Protein AF-A0A073CWS3-F1 (afdb_monomer_lite)

Secondary structure (DSSP, 8-state):
----STTSSSSSSTTSS-TT--SS-----------PPP-HHHHHHHHHTT-HHHHHHHHHHHHHHHTT--TTSSS-----HHHHTTS-HHHHHHHHHHHHHHHTT------GGGT-SSS---HHHHHHHHHHHHHHHHHHHHHHHT-

Organism: Planktothrix agardhii (strain N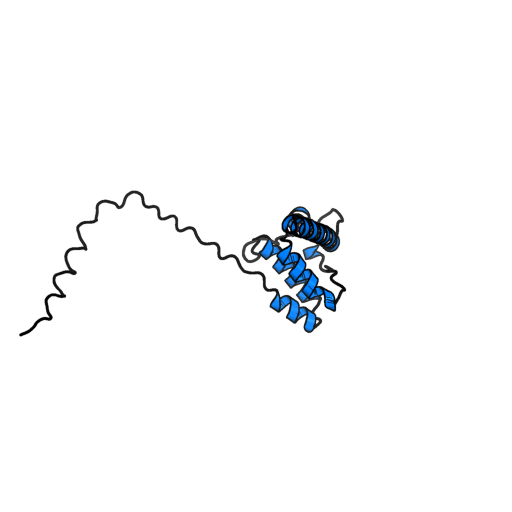IVA-CYA 126/8) (NCBI:txid388467)

Foldseek 3Di:
DDDPPPPPVVPPPVPPPPPPPPPDDPVPPPVPPPQDAQDLVVLLVCVVVVVLLVNLVSLLCNLCSQLSNHPPDDDLDAQDLVSLLVRDLVSLVSQQVSCCVPPVSQRDDPDCSRADDDDDDGPRNSSVVSNVVSVVVVVVVVVVVVD

InterPro domains:
  IPR008629 GUN4-like [PF05419] (36-123)
  IPR037215 GUN4-like superfamily [SSF140869] (34-118)

Structure (mmCIF, N/CA/C/O backbone):
data_AF-A0A073CWS3-F1
#
_entry.id   AF-A0A073CWS3-F1
#
loop_
_atom_site.group_PDB
_atom_site.id
_atom_site.type_symbol
_atom_site.label_atom_id
_atom_site.label_alt_id
_atom_site.label_comp_id
_atom_site.label_asym_id
_atom_site.label_entity_id
_atom_site.label_seq_id
_atom_site.pdbx_PDB_ins_code
_atom_site.Cartn_x
_atom_site.Cartn_y
_atom_site.Cartn_z
_atom_site.occupancy
_atom_site.B_iso_or_equiv
_atom_site.auth_seq_id
_atom_site.auth_comp_id
_atom_site.auth_asym_id
_atom_site.auth_atom_id
_atom_site.pdbx_PDB_model_num
ATOM 1 N N . MET A 1 1 ? -46.830 -55.470 -21.813 1.00 38.81 1 MET A N 1
ATOM 2 C CA . MET A 1 1 ? -45.741 -54.760 -22.531 1.00 38.81 1 MET A CA 1
ATOM 3 C C . MET A 1 1 ? -46.367 -53.525 -23.173 1.00 38.81 1 MET A C 1
ATOM 5 O O . MET A 1 1 ? -47.423 -53.685 -23.747 1.00 38.81 1 MET A O 1
ATOM 9 N N . GLY A 1 2 ? -45.887 -52.288 -23.068 1.00 41.09 2 GLY A N 1
ATOM 10 C CA . GLY A 1 2 ? -44.642 -51.775 -22.519 1.00 41.09 2 GLY A CA 1
ATOM 11 C C . GLY A 1 2 ? -44.857 -50.422 -21.829 1.00 41.09 2 GLY A C 1
ATOM 12 O O . GLY A 1 2 ? -45.699 -49.610 -22.190 1.00 41.09 2 GLY A O 1
ATOM 13 N N . ASN A 1 3 ? -44.087 -50.240 -20.767 1.00 48.97 3 ASN A N 1
ATOM 14 C CA . ASN A 1 3 ? -44.232 -49.260 -19.704 1.00 48.97 3 ASN A CA 1
ATOM 15 C C . ASN A 1 3 ? -43.486 -47.939 -19.996 1.00 48.97 3 ASN A C 1
ATOM 17 O O . ASN A 1 3 ? -42.723 -47.491 -19.146 1.00 48.97 3 ASN A O 1
ATOM 21 N N . ARG A 1 4 ? -43.570 -47.363 -21.209 1.00 50.09 4 ARG A N 1
ATOM 22 C CA . ARG A 1 4 ? -42.633 -46.279 -21.605 1.00 50.09 4 ARG A CA 1
ATOM 23 C C . ARG A 1 4 ? -43.187 -45.095 -22.399 1.00 50.09 4 ARG A C 1
ATOM 25 O O . ARG A 1 4 ? -42.425 -44.184 -22.684 1.00 50.09 4 ARG A O 1
ATOM 32 N N . GLU A 1 5 ? -44.491 -45.019 -22.644 1.00 42.44 5 GLU A N 1
ATOM 33 C CA . GLU A 1 5 ? -45.078 -43.866 -23.361 1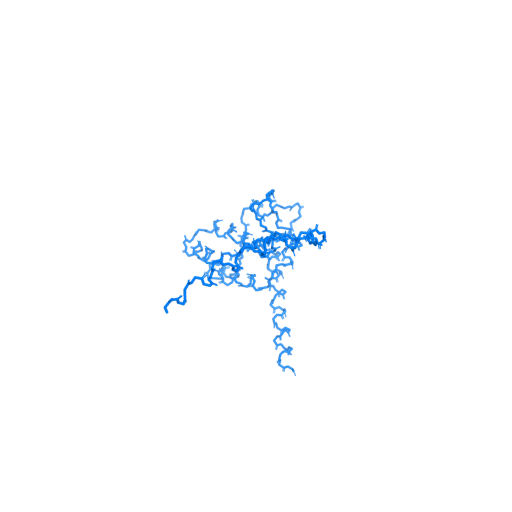.00 42.44 5 GLU A CA 1
ATOM 34 C C . GLU A 1 5 ? -45.995 -42.998 -22.487 1.00 42.44 5 GLU A C 1
ATOM 36 O O . GLU A 1 5 ? -46.639 -42.068 -22.959 1.00 42.44 5 GLU A O 1
ATOM 41 N N . LYS A 1 6 ? -45.981 -43.216 -21.165 1.00 44.53 6 LYS A N 1
ATOM 42 C CA . LYS A 1 6 ? -46.602 -42.315 -20.176 1.00 44.53 6 LYS A CA 1
ATOM 43 C C . LYS A 1 6 ? -45.798 -41.027 -19.918 1.00 44.53 6 LYS A C 1
ATOM 45 O O . LYS A 1 6 ? -46.124 -40.289 -18.997 1.00 44.53 6 LYS A O 1
ATOM 50 N N . VAL A 1 7 ? -44.755 -40.750 -20.705 1.00 44.84 7 VAL A N 1
ATOM 51 C CA . VAL A 1 7 ? -43.851 -39.602 -20.493 1.00 44.84 7 VAL A CA 1
ATOM 52 C C . VAL A 1 7 ? -44.122 -38.437 -21.459 1.00 44.84 7 VAL A C 1
ATOM 54 O O . VAL A 1 7 ? -43.618 -37.343 -21.246 1.00 44.84 7 VAL A O 1
ATOM 57 N N . ILE A 1 8 ? -44.966 -38.608 -22.483 1.00 46.81 8 ILE A N 1
ATOM 58 C CA . ILE A 1 8 ? -45.144 -37.573 -23.523 1.00 46.81 8 ILE A CA 1
ATOM 59 C C . ILE A 1 8 ? -46.452 -36.772 -23.362 1.00 46.81 8 ILE A C 1
ATOM 61 O O . ILE A 1 8 ? -46.570 -35.670 -23.888 1.00 46.81 8 ILE A O 1
ATOM 65 N N . VAL A 1 9 ? -47.406 -37.232 -22.545 1.00 44.84 9 VAL A N 1
ATOM 66 C CA . VAL A 1 9 ? -48.725 -36.569 -22.401 1.00 44.84 9 VAL A CA 1
ATOM 67 C C . VAL A 1 9 ? -48.839 -35.696 -21.134 1.00 44.84 9 VAL A C 1
ATOM 69 O O . VAL A 1 9 ? -49.862 -35.063 -20.900 1.00 44.84 9 VAL A O 1
ATOM 72 N N . SER A 1 10 ? -47.774 -35.567 -20.336 1.00 45.31 10 SER A N 1
ATOM 73 C CA . SER A 1 10 ? -47.723 -34.663 -19.168 1.00 45.31 10 SER A CA 1
ATOM 74 C C . SER A 1 10 ? -46.923 -33.369 -19.394 1.00 45.31 10 SER A C 1
ATOM 76 O O . SER A 1 10 ? -46.887 -32.520 -18.508 1.00 45.31 10 SER A O 1
ATOM 78 N N . LEU A 1 11 ? -46.337 -33.167 -20.580 1.00 46.03 11 LEU A N 1
ATOM 79 C CA . LEU A 1 11 ? -45.557 -31.963 -20.922 1.00 46.03 11 LEU A CA 1
ATOM 80 C C . LEU A 1 11 ? -46.309 -30.945 -21.804 1.00 46.03 11 LEU A C 1
ATOM 82 O O . LEU A 1 11 ? -45.759 -29.897 -22.124 1.00 46.03 11 LEU A O 1
ATOM 86 N N . GLY A 1 12 ? -47.568 -31.211 -22.169 1.00 43.25 12 GLY A N 1
ATOM 87 C CA . GLY A 1 12 ? -48.326 -30.377 -23.116 1.00 43.25 12 GLY A CA 1
ATOM 88 C C . GLY A 1 12 ? -49.323 -29.373 -22.522 1.00 43.25 12 GLY A C 1
ATOM 89 O O . GLY A 1 12 ? -49.826 -28.540 -23.265 1.00 43.25 12 GLY A O 1
ATOM 90 N N . VAL A 1 13 ? -49.640 -29.427 -21.219 1.00 45.84 13 VAL A N 1
ATOM 91 C CA . VAL A 1 13 ? -50.757 -28.636 -20.635 1.00 45.84 13 VAL A CA 1
ATOM 92 C C . VAL A 1 13 ? -50.312 -27.627 -19.559 1.00 45.84 13 VAL A C 1
ATOM 94 O O . VAL A 1 13 ? -51.075 -26.740 -19.190 1.00 45.84 13 VAL A O 1
ATOM 97 N N . ILE A 1 14 ? -49.044 -27.637 -19.129 1.00 48.69 14 ILE A N 1
ATOM 98 C CA . ILE A 1 14 ? -48.498 -26.613 -18.203 1.00 48.69 14 ILE A CA 1
ATOM 99 C C . ILE A 1 14 ? -47.968 -25.378 -18.970 1.00 48.69 14 ILE A C 1
ATOM 101 O O . ILE A 1 14 ? -47.224 -24.565 -18.437 1.00 48.69 14 ILE A O 1
ATOM 105 N N . ALA A 1 15 ? -48.358 -25.197 -20.235 1.00 48.88 15 ALA A N 1
ATOM 106 C CA . ALA A 1 15 ? -47.986 -24.021 -21.026 1.00 48.88 15 ALA A CA 1
ATOM 107 C C . ALA A 1 15 ? -49.115 -22.980 -21.167 1.00 48.88 15 ALA A C 1
ATOM 109 O O . ALA A 1 15 ? -48.923 -21.982 -21.857 1.00 48.88 15 ALA A O 1
ATOM 110 N N . SER A 1 16 ? -50.287 -23.171 -20.541 1.00 49.47 16 SER A N 1
ATOM 111 C CA . SER A 1 16 ? -51.451 -22.306 -20.830 1.00 49.47 16 SER A CA 1
ATOM 112 C C . SER A 1 16 ? -52.251 -21.794 -19.624 1.00 49.47 16 SER A C 1
ATOM 114 O O . SER A 1 16 ? -53.141 -20.976 -19.825 1.00 49.47 16 SER A O 1
ATOM 116 N N . ILE A 1 17 ? -51.948 -22.192 -18.377 1.00 52.84 17 ILE A N 1
ATOM 117 C CA . ILE A 1 17 ? -52.690 -21.721 -17.179 1.00 52.84 17 ILE A CA 1
ATOM 118 C C . ILE A 1 17 ? -51.765 -21.091 -16.121 1.00 52.84 17 ILE A C 1
ATOM 120 O O . ILE A 1 17 ? -51.893 -21.330 -14.928 1.00 52.84 17 ILE A O 1
ATOM 124 N N . THR A 1 18 ? -50.844 -20.220 -16.532 1.00 49.00 18 THR A N 1
ATOM 125 C CA . THR A 1 18 ? -50.298 -19.182 -15.624 1.00 49.00 18 THR A CA 1
ATOM 126 C C . THR A 1 18 ? -50.181 -17.808 -16.288 1.00 49.00 18 THR A C 1
ATOM 128 O O . THR A 1 18 ? -49.467 -16.930 -15.809 1.00 49.00 18 THR A O 1
ATOM 131 N N . SER A 1 19 ? -50.947 -17.554 -17.352 1.00 55.84 19 SER A N 1
ATOM 132 C CA . SER A 1 19 ? -51.026 -16.250 -18.027 1.00 55.84 19 SER A CA 1
ATOM 133 C C . SER A 1 19 ? -51.762 -15.156 -17.227 1.00 55.84 19 SER A C 1
ATOM 135 O O . SER A 1 19 ? -52.312 -14.242 -17.830 1.00 55.84 19 SER A O 1
ATOM 137 N N . LEU A 1 20 ? -51.786 -15.193 -15.887 1.00 53.75 20 LEU A N 1
ATOM 138 C CA . LEU A 1 20 ? -52.487 -14.168 -15.097 1.00 53.75 20 LEU A CA 1
ATOM 139 C C . LEU A 1 20 ? -51.868 -13.828 -13.726 1.00 53.75 20 LEU A C 1
ATOM 141 O O . LEU A 1 20 ? -52.589 -13.472 -12.803 1.00 53.75 20 LEU A O 1
ATOM 145 N N . VAL A 1 21 ? -50.537 -13.868 -13.597 1.00 52.19 21 VAL A N 1
ATOM 146 C CA . VAL A 1 21 ? -49.798 -13.059 -12.595 1.00 52.19 21 VAL A CA 1
ATOM 147 C C . VAL A 1 21 ? -48.514 -12.510 -13.231 1.00 52.19 21 VAL A C 1
ATOM 149 O O . VAL A 1 21 ? -47.408 -12.699 -12.737 1.00 52.19 21 VAL A O 1
ATOM 152 N N . ILE A 1 22 ? -48.634 -11.833 -14.374 1.00 55.81 22 ILE A N 1
ATOM 153 C CA . ILE A 1 22 ? -47.522 -11.061 -14.960 1.00 55.81 22 ILE A CA 1
ATOM 154 C C . ILE A 1 22 ? -47.801 -9.579 -14.701 1.00 55.81 22 ILE A C 1
ATOM 156 O O . ILE A 1 22 ? -47.955 -8.753 -15.591 1.00 55.81 22 ILE A O 1
ATOM 160 N N . GLY A 1 23 ? -47.946 -9.263 -13.421 1.00 50.25 23 GLY A N 1
ATOM 161 C CA . GLY A 1 23 ? -48.109 -7.921 -12.897 1.00 50.25 23 GLY A CA 1
ATOM 162 C C . GLY A 1 23 ? -47.460 -7.905 -11.524 1.00 50.25 23 GLY A C 1
ATOM 163 O O . GLY A 1 23 ? -47.983 -8.506 -10.599 1.00 50.25 23 GLY A O 1
ATOM 164 N N . MET A 1 24 ? -46.316 -7.227 -11.414 1.00 54.44 24 MET A N 1
ATOM 165 C CA . MET A 1 24 ? -45.517 -7.040 -10.189 1.00 54.44 24 MET A CA 1
ATOM 166 C C . MET A 1 24 ? -44.550 -8.159 -9.776 1.00 54.44 24 MET A C 1
ATOM 168 O O . MET A 1 24 ? -44.416 -8.485 -8.604 1.00 54.44 24 MET A O 1
ATOM 172 N N . ALA A 1 25 ? -43.713 -8.609 -10.704 1.00 47.47 25 ALA A N 1
ATOM 173 C CA . ALA A 1 25 ? -42.331 -8.898 -10.336 1.00 47.47 25 ALA A CA 1
ATOM 174 C C . ALA A 1 25 ? -41.426 -8.148 -11.308 1.00 47.47 25 ALA A C 1
ATOM 176 O O . ALA A 1 25 ? -40.929 -8.699 -12.285 1.00 47.47 25 ALA A O 1
ATOM 177 N N . ARG A 1 26 ? -41.203 -6.851 -11.044 1.00 52.81 26 ARG A N 1
ATOM 178 C CA . ARG A 1 26 ? -39.936 -6.248 -11.463 1.00 52.81 26 ARG A CA 1
ATOM 179 C C . ARG A 1 26 ? -38.881 -7.011 -10.673 1.00 52.81 26 ARG A C 1
ATOM 181 O O . ARG A 1 26 ? -38.583 -6.640 -9.543 1.00 52.81 26 ARG A O 1
ATOM 188 N N . THR A 1 27 ? -38.376 -8.117 -11.215 1.00 45.59 27 THR A N 1
ATOM 189 C CA . THR A 1 27 ? -37.119 -8.677 -10.741 1.00 45.59 27 THR A CA 1
ATOM 190 C C . THR A 1 27 ? -36.111 -7.574 -10.989 1.00 45.59 27 THR A C 1
ATOM 192 O O . THR A 1 27 ? -35.688 -7.352 -12.123 1.00 45.59 27 THR A O 1
ATOM 195 N N . ALA A 1 28 ? -35.817 -6.793 -9.949 1.00 52.41 28 ALA A N 1
ATOM 196 C CA . ALA A 1 28 ? -34.663 -5.930 -9.952 1.00 52.41 28 ALA A CA 1
ATOM 197 C C . ALA A 1 28 ? -33.488 -6.881 -10.156 1.00 52.41 28 ALA A C 1
ATOM 199 O O . ALA A 1 28 ? -33.058 -7.557 -9.224 1.00 52.41 28 ALA A O 1
ATOM 200 N N . THR A 1 29 ? -33.022 -7.006 -11.397 1.00 47.72 29 THR A N 1
ATOM 201 C CA . THR A 1 29 ? -31.704 -7.547 -11.670 1.00 47.72 29 THR A CA 1
ATOM 202 C C . THR A 1 29 ? -30.767 -6.554 -11.008 1.00 47.72 29 THR A C 1
ATOM 204 O O . THR A 1 29 ? -30.412 -5.532 -11.600 1.00 47.72 29 THR A O 1
ATOM 207 N N . VAL A 1 30 ? -30.470 -6.776 -9.726 1.00 56.34 30 VAL A N 1
ATOM 208 C CA . VAL A 1 30 ? -29.378 -6.096 -9.048 1.00 56.34 30 VAL A CA 1
ATOM 209 C C . VAL A 1 30 ? -28.180 -6.447 -9.905 1.00 56.34 30 VAL A C 1
ATOM 211 O O . VAL A 1 30 ? -27.726 -7.586 -9.913 1.00 56.34 30 VAL A O 1
ATOM 214 N N . SER A 1 31 ? -27.759 -5.493 -10.733 1.00 54.19 31 SER A N 1
ATOM 215 C CA . SER A 1 31 ? -26.531 -5.596 -11.496 1.00 54.19 31 SER A CA 1
ATOM 216 C C . SER A 1 31 ? -25.434 -5.744 -10.457 1.00 54.19 31 SER A C 1
ATOM 218 O O . SER A 1 31 ? -24.999 -4.752 -9.869 1.00 54.19 31 SER A O 1
ATOM 220 N N . GLU A 1 32 ? -25.049 -6.984 -10.168 1.00 56.19 32 GLU A N 1
ATOM 221 C CA . GLU A 1 32 ? -24.037 -7.288 -9.178 1.00 56.19 32 GLU A CA 1
ATOM 222 C C . GLU A 1 32 ? -22.726 -6.709 -9.693 1.00 56.19 32 GLU A C 1
ATOM 224 O O . GLU A 1 32 ? -22.060 -7.251 -10.574 1.00 56.19 32 GLU A O 1
ATOM 229 N N . LYS A 1 33 ? -22.398 -5.510 -9.202 1.00 58.94 33 LYS A N 1
ATOM 230 C CA . LYS A 1 33 ? -21.151 -4.832 -9.521 1.00 58.94 33 LYS A CA 1
ATOM 231 C C . LYS A 1 33 ? -20.036 -5.728 -9.008 1.00 58.94 33 LYS A C 1
ATOM 233 O O . LYS A 1 33 ? -19.711 -5.694 -7.823 1.00 58.94 33 LYS A O 1
ATOM 238 N N . THR A 1 34 ? -19.441 -6.517 -9.899 1.00 63.78 34 THR A N 1
ATOM 239 C CA . THR A 1 34 ? -18.330 -7.405 -9.563 1.00 63.78 34 THR A CA 1
ATOM 240 C C . THR A 1 34 ? -17.207 -6.568 -8.958 1.00 63.78 34 THR A C 1
ATOM 242 O O . THR A 1 34 ? -16.554 -5.778 -9.655 1.00 63.78 34 THR A O 1
ATOM 245 N N . ARG A 1 35 ? -17.000 -6.690 -7.643 1.00 70.44 35 ARG A N 1
ATOM 246 C CA . ARG A 1 35 ? -15.914 -5.999 -6.950 1.00 70.44 35 ARG A CA 1
ATOM 247 C C . ARG A 1 35 ? -14.605 -6.650 -7.384 1.00 70.44 35 ARG A C 1
ATOM 249 O O . ARG A 1 35 ? -14.326 -7.796 -7.042 1.00 70.44 35 ARG A O 1
ATOM 256 N N . VAL A 1 36 ? -13.801 -5.914 -8.146 1.00 82.31 36 VAL A N 1
ATOM 257 C CA . VAL A 1 36 ? -12.455 -6.356 -8.524 1.00 82.31 36 VAL A CA 1
ATOM 258 C C . VAL A 1 36 ? -11.616 -6.455 -7.249 1.00 82.31 36 VAL A C 1
ATOM 260 O O . VAL A 1 36 ? -11.477 -5.469 -6.525 1.00 82.31 36 VAL A O 1
ATOM 263 N N . LYS A 1 37 ? -11.089 -7.649 -6.957 1.00 87.00 37 LYS A N 1
ATOM 264 C CA . LYS A 1 37 ? -10.258 -7.886 -5.769 1.00 87.00 37 LYS A CA 1
ATOM 265 C C . LYS A 1 37 ? -8.878 -7.229 -5.936 1.00 87.00 37 LYS A C 1
ATOM 267 O O . LYS A 1 37 ? -8.343 -7.251 -7.048 1.00 87.00 37 LYS A O 1
ATOM 272 N N . PRO A 1 38 ? -8.291 -6.656 -4.870 1.00 92.25 38 PRO A N 1
ATOM 273 C CA . PRO A 1 38 ? -6.921 -6.164 -4.927 1.00 92.25 38 PRO A CA 1
ATOM 274 C C . PRO A 1 38 ? -5.914 -7.313 -5.098 1.00 92.25 38 PRO A C 1
ATOM 276 O O . PRO A 1 38 ? -6.058 -8.373 -4.491 1.00 92.25 38 PRO A O 1
ATOM 279 N N . ASP A 1 39 ? -4.892 -7.086 -5.922 1.00 94.94 39 ASP A N 1
ATOM 280 C CA . ASP A 1 39 ? -3.888 -8.085 -6.307 1.00 94.94 39 ASP A CA 1
ATOM 281 C C . ASP A 1 39 ? -2.547 -7.795 -5.611 1.00 94.94 39 ASP A C 1
ATOM 283 O O . ASP A 1 39 ? -1.709 -7.028 -6.098 1.00 94.94 39 ASP A O 1
ATOM 287 N N . TYR A 1 40 ? -2.387 -8.379 -4.423 1.00 97.06 40 TYR A N 1
ATOM 288 C CA . TYR A 1 40 ? -1.198 -8.236 -3.575 1.00 97.06 40 TYR A CA 1
ATOM 289 C C . TYR A 1 40 ? -0.008 -9.059 -4.073 1.00 97.06 40 TYR A C 1
ATOM 291 O O . TYR A 1 40 ? 1.139 -8.672 -3.856 1.00 97.06 40 TYR A O 1
ATOM 299 N N . GLU A 1 41 ? -0.265 -10.175 -4.752 1.00 97.88 41 GLU A N 1
ATOM 300 C CA . GLU A 1 41 ? 0.779 -11.049 -5.284 1.00 97.88 41 GLU A CA 1
ATOM 301 C C . GLU A 1 41 ? 1.569 -10.333 -6.377 1.00 97.88 41 GLU A C 1
ATOM 303 O O . GLU A 1 41 ? 2.801 -10.299 -6.348 1.00 97.88 41 GLU A O 1
ATOM 308 N N . ARG A 1 42 ? 0.870 -9.628 -7.271 1.00 97.19 42 ARG A N 1
ATOM 309 C CA . ARG A 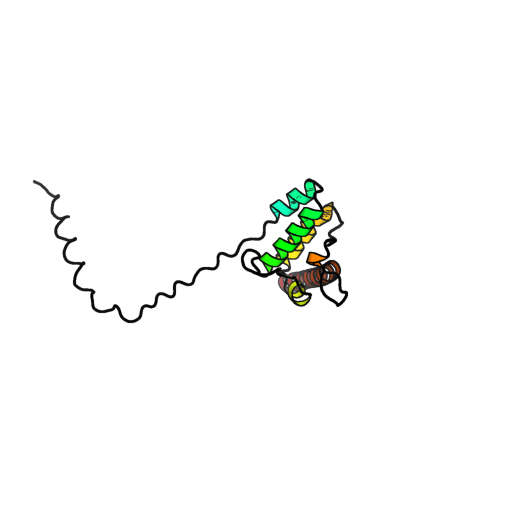1 42 ? 1.518 -8.772 -8.263 1.00 97.19 42 ARG A CA 1
ATOM 310 C C . ARG A 1 42 ? 2.371 -7.683 -7.628 1.00 97.19 42 ARG A C 1
ATOM 312 O O . ARG A 1 42 ? 3.427 -7.367 -8.169 1.00 97.19 42 ARG A O 1
ATOM 319 N N . LEU A 1 43 ? 1.944 -7.097 -6.506 1.00 97.56 43 LEU A N 1
ATOM 320 C CA . LEU A 1 43 ? 2.771 -6.119 -5.794 1.00 97.56 43 LEU A CA 1
ATOM 321 C C . LEU A 1 43 ? 4.073 -6.764 -5.299 1.00 97.56 43 LEU A C 1
ATOM 323 O O . LEU A 1 43 ? 5.147 -6.218 -5.548 1.00 97.56 43 LEU A O 1
ATOM 327 N N . ALA A 1 44 ? 3.984 -7.937 -4.667 1.00 97.88 44 ALA A N 1
ATOM 328 C CA . ALA A 1 44 ? 5.151 -8.676 -4.191 1.00 97.88 44 ALA A CA 1
ATOM 329 C C . ALA A 1 44 ? 6.111 -9.037 -5.339 1.00 97.88 44 ALA A C 1
ATOM 331 O O . ALA A 1 44 ? 7.312 -8.799 -5.233 1.00 97.88 44 ALA A O 1
ATOM 332 N N . HIS A 1 45 ? 5.582 -9.518 -6.469 1.00 98.38 45 HIS A N 1
ATOM 333 C CA . HIS A 1 45 ? 6.376 -9.837 -7.657 1.00 98.38 45 HIS A CA 1
ATOM 334 C C . HIS A 1 45 ? 7.066 -8.602 -8.262 1.00 98.38 45 HIS A C 1
ATOM 336 O O . HIS A 1 45 ? 8.218 -8.654 -8.688 1.00 98.38 45 HIS A O 1
ATOM 342 N N . LEU A 1 46 ? 6.380 -7.456 -8.311 1.00 97.81 46 LEU A N 1
ATOM 343 C CA . LEU A 1 46 ? 6.981 -6.219 -8.816 1.00 97.81 46 LEU A CA 1
ATOM 344 C C . LEU A 1 46 ? 8.130 -5.738 -7.923 1.00 97.81 46 LEU A C 1
ATOM 346 O O . LEU A 1 46 ? 9.140 -5.262 -8.443 1.00 97.81 46 LEU A O 1
ATOM 350 N N . LEU A 1 47 ? 7.994 -5.874 -6.602 1.00 96.44 47 LEU A N 1
ATOM 351 C CA . LEU A 1 47 ? 9.041 -5.501 -5.653 1.00 96.44 47 LEU A CA 1
ATOM 352 C C . LEU A 1 47 ? 10.231 -6.461 -5.692 1.00 96.44 47 LEU A C 1
ATOM 354 O O . LEU A 1 47 ? 11.371 -5.999 -5.732 1.00 96.44 47 LEU A O 1
ATOM 358 N N . SER A 1 48 ? 9.996 -7.773 -5.775 1.00 97.19 48 SER A N 1
ATOM 359 C CA . SER A 1 48 ? 11.076 -8.759 -5.916 1.00 97.19 48 SER A CA 1
ATOM 360 C C . SER A 1 48 ? 11.874 -8.561 -7.207 1.00 97.19 48 SER A C 1
ATOM 362 O O . SER A 1 48 ? 13.098 -8.675 -7.199 1.00 97.19 48 SER A O 1
ATOM 364 N N . ALA A 1 49 ? 11.210 -8.137 -8.285 1.00 97.56 49 ALA A N 1
ATOM 365 C CA . ALA A 1 49 ? 11.840 -7.763 -9.547 1.00 97.56 49 ALA A CA 1
ATOM 366 C C . ALA A 1 49 ? 12.460 -6.347 -9.555 1.00 97.56 49 ALA A C 1
ATOM 368 O O . ALA A 1 49 ? 12.866 -5.869 -10.616 1.00 97.56 49 ALA A O 1
ATOM 369 N N . LYS A 1 50 ? 12.509 -5.643 -8.411 1.00 94.69 50 LYS A N 1
ATOM 370 C CA . LYS A 1 50 ? 13.007 -4.257 -8.264 1.00 94.69 50 LYS A CA 1
ATOM 371 C C . LYS A 1 50 ? 12.303 -3.234 -9.174 1.00 94.69 50 LYS A C 1
ATOM 373 O O . LYS A 1 50 ? 12.844 -2.171 -9.479 1.00 94.69 50 LYS A O 1
ATOM 378 N N . GLN A 1 51 ? 11.069 -3.509 -9.597 1.00 95.19 51 GLN A N 1
ATOM 379 C CA . GLN A 1 51 ? 10.273 -2.636 -10.467 1.00 95.19 51 GLN A CA 1
ATOM 380 C C . GLN A 1 51 ? 9.491 -1.601 -9.642 1.00 95.19 51 GLN A C 1
ATOM 382 O O . GLN A 1 51 ? 8.261 -1.543 -9.695 1.00 95.19 51 GLN A O 1
ATOM 387 N N . PHE A 1 52 ? 10.202 -0.764 -8.878 1.00 91.00 52 PHE A N 1
ATOM 388 C CA . PHE A 1 52 ? 9.612 0.131 -7.871 1.00 91.00 52 PHE A CA 1
ATOM 389 C C . PHE A 1 52 ? 8.536 1.071 -8.425 1.00 91.00 52 PHE A C 1
ATOM 391 O O . PHE A 1 52 ? 7.470 1.182 -7.836 1.00 91.00 52 PHE A O 1
ATOM 398 N N . THR A 1 53 ? 8.736 1.677 -9.598 1.00 89.75 53 THR A N 1
ATOM 399 C CA . THR A 1 53 ? 7.727 2.561 -10.214 1.00 89.75 53 THR A CA 1
ATOM 400 C C . THR A 1 53 ? 6.415 1.832 -10.524 1.00 89.75 53 THR A C 1
ATOM 402 O O . THR A 1 53 ? 5.328 2.385 -10.362 1.00 89.75 53 THR A O 1
ATOM 405 N N . LYS A 1 54 ? 6.487 0.565 -10.948 1.00 92.31 54 LYS A N 1
ATOM 406 C CA . LYS A 1 54 ? 5.289 -0.253 -11.180 1.00 92.31 54 LYS A CA 1
ATOM 407 C C . LYS A 1 54 ? 4.679 -0.732 -9.863 1.00 92.31 54 LYS A C 1
ATOM 409 O O . LYS A 1 54 ? 3.458 -0.822 -9.776 1.00 92.31 54 LYS A O 1
ATOM 414 N N . ALA A 1 55 ? 5.499 -1.018 -8.852 1.00 93.88 55 ALA A N 1
ATOM 415 C CA . ALA A 1 55 ? 5.034 -1.352 -7.508 1.00 93.88 55 ALA A CA 1
ATOM 416 C C . ALA A 1 55 ? 4.280 -0.178 -6.858 1.00 93.88 55 ALA A C 1
ATOM 418 O O . ALA A 1 55 ? 3.234 -0.391 -6.250 1.00 93.88 55 ALA A O 1
ATOM 419 N N . GLU A 1 56 ? 4.741 1.061 -7.053 1.00 91.25 56 GLU A N 1
ATOM 420 C CA . GLU A 1 56 ? 4.031 2.284 -6.646 1.00 91.25 56 GLU A CA 1
ATOM 421 C C . GLU A 1 56 ? 2.639 2.352 -7.298 1.00 91.25 56 GLU A C 1
ATOM 423 O O . GLU A 1 56 ? 1.628 2.478 -6.606 1.00 91.25 56 GLU A O 1
ATOM 428 N N . LEU A 1 57 ? 2.563 2.156 -8.621 1.00 90.06 57 LEU A N 1
ATOM 429 C CA . LEU A 1 57 ? 1.293 2.133 -9.357 1.00 90.06 57 LEU A CA 1
ATOM 430 C C . LEU A 1 57 ? 0.359 1.012 -8.890 1.00 90.06 57 LEU A C 1
ATOM 432 O O . LEU A 1 57 ? -0.846 1.223 -8.742 1.00 90.06 57 LEU A O 1
ATOM 436 N N . GLN A 1 58 ? 0.901 -0.179 -8.649 1.00 93.69 58 GLN A N 1
ATOM 437 C CA . GLN A 1 58 ? 0.111 -1.298 -8.151 1.00 93.69 58 GLN A CA 1
ATOM 438 C C . GLN A 1 58 ? -0.392 -1.036 -6.729 1.00 93.69 58 GLN A C 1
ATOM 440 O O . GLN A 1 58 ? -1.544 -1.339 -6.432 1.00 93.69 58 GLN A O 1
ATOM 445 N N . THR A 1 59 ? 0.427 -0.422 -5.874 1.00 93.75 59 THR A N 1
ATOM 446 C CA . THR A 1 59 ? 0.027 -0.022 -4.519 1.00 93.75 59 THR A CA 1
ATOM 447 C C . THR A 1 59 ? -1.130 0.974 -4.571 1.00 93.75 59 THR A C 1
ATOM 449 O O . THR A 1 59 ? -2.152 0.766 -3.918 1.00 93.75 59 THR A O 1
ATOM 452 N N . TYR A 1 60 ? -1.025 1.994 -5.425 1.00 90.81 60 TYR A N 1
ATOM 453 C CA . TYR A 1 60 ? -2.098 2.960 -5.663 1.00 90.81 60 TYR A CA 1
ATOM 454 C C . TYR A 1 60 ? -3.396 2.277 -6.129 1.00 90.81 60 TYR A C 1
ATOM 456 O O . TYR A 1 60 ? -4.482 2.532 -5.605 1.00 90.81 60 TYR A O 1
ATOM 464 N N . ARG A 1 61 ? -3.286 1.330 -7.069 1.00 90.88 61 ARG A N 1
ATOM 465 C CA . ARG A 1 61 ? -4.425 0.551 -7.574 1.00 90.88 61 ARG A CA 1
ATOM 466 C C . ARG A 1 61 ? -5.078 -0.308 -6.491 1.00 90.88 61 ARG A C 1
ATOM 468 O O . ARG A 1 61 ? -6.304 -0.351 -6.423 1.00 90.88 61 ARG A O 1
ATOM 475 N N . ILE A 1 62 ? -4.289 -0.984 -5.656 1.00 94.06 62 ILE A N 1
ATOM 476 C CA . ILE A 1 62 ? -4.795 -1.773 -4.524 1.00 94.06 62 ILE A CA 1
ATOM 477 C C . ILE A 1 62 ? -5.603 -0.877 -3.582 1.00 94.06 62 ILE A C 1
ATOM 479 O O . ILE A 1 62 ? -6.714 -1.246 -3.213 1.00 94.06 62 ILE A O 1
ATOM 483 N N . MET A 1 63 ? -5.091 0.312 -3.247 1.00 92.00 63 MET A N 1
ATOM 484 C CA . MET A 1 63 ? -5.779 1.262 -2.364 1.00 92.00 63 MET A CA 1
ATOM 485 C C . MET A 1 63 ? -7.123 1.726 -2.937 1.00 92.00 63 MET A C 1
ATOM 487 O O . MET A 1 63 ? -8.119 1.761 -2.217 1.00 92.00 63 MET A O 1
ATOM 491 N N . LEU A 1 64 ? -7.192 2.013 -4.239 1.00 90.69 64 LEU A N 1
ATOM 492 C CA . LEU A 1 64 ? -8.461 2.330 -4.903 1.00 90.69 64 LEU A CA 1
ATOM 493 C C . LEU A 1 64 ? -9.462 1.171 -4.803 1.00 90.69 64 LEU A C 1
ATOM 495 O O . LEU A 1 64 ? -10.612 1.375 -4.409 1.00 90.69 64 LEU A O 1
ATOM 499 N N . LEU A 1 65 ? -9.020 -0.052 -5.104 1.00 91.44 65 LEU A N 1
ATOM 500 C CA . LEU A 1 65 ? -9.875 -1.240 -5.062 1.00 91.44 65 LEU A CA 1
ATOM 501 C C . LEU A 1 65 ? -10.356 -1.568 -3.642 1.00 91.44 65 LEU A C 1
ATOM 503 O O . LEU A 1 65 ? -11.522 -1.926 -3.472 1.00 91.44 65 LEU A O 1
ATOM 507 N N . ALA A 1 66 ? -9.503 -1.391 -2.630 1.00 92.75 66 ALA A N 1
ATOM 508 C CA . ALA A 1 66 ? -9.860 -1.554 -1.219 1.00 92.75 66 ALA A CA 1
ATOM 509 C C . ALA A 1 66 ? -10.981 -0.587 -0.796 1.00 92.75 66 ALA A C 1
ATOM 511 O O . ALA A 1 66 ? -11.877 -0.952 -0.038 1.00 92.75 66 ALA A O 1
ATOM 512 N N . LEU A 1 67 ? -10.997 0.619 -1.370 1.00 90.19 67 LEU A N 1
ATOM 513 C CA . LEU A 1 67 ? -12.058 1.615 -1.185 1.00 90.19 67 LEU A CA 1
ATOM 514 C C . LEU A 1 67 ? -13.296 1.369 -2.065 1.00 90.19 67 LEU A C 1
ATOM 516 O O . LEU A 1 67 ? -14.207 2.195 -2.098 1.00 90.19 67 LEU A O 1
ATOM 520 N N . GLY A 1 68 ? -13.334 0.269 -2.823 1.00 87.50 68 GLY A N 1
ATOM 521 C CA . GLY A 1 68 ? -14.411 -0.021 -3.770 1.00 87.50 68 GLY A CA 1
ATOM 522 C C . GLY A 1 68 ? -14.426 0.899 -4.998 1.00 87.50 68 GLY A C 1
ATOM 523 O O . GLY A 1 68 ? -15.401 0.893 -5.756 1.00 87.50 68 GLY A O 1
ATOM 524 N N . LYS A 1 69 ? -13.359 1.675 -5.221 1.00 83.94 69 LYS A N 1
ATOM 525 C CA . LYS A 1 69 ? -13.185 2.530 -6.396 1.00 83.94 69 LYS A CA 1
ATOM 526 C C . LYS A 1 69 ? -12.570 1.692 -7.517 1.00 83.94 69 LYS A C 1
ATOM 528 O O . LYS A 1 69 ? -11.423 1.260 -7.430 1.00 83.94 69 LYS A O 1
ATOM 533 N N . ASN A 1 70 ? -13.343 1.418 -8.567 1.00 77.06 70 ASN A N 1
ATOM 534 C CA . ASN A 1 70 ? -12.869 0.632 -9.705 1.00 77.06 70 ASN A CA 1
ATOM 535 C C . ASN A 1 70 ? -12.361 1.572 -10.812 1.00 77.06 70 ASN A C 1
ATOM 537 O O . ASN A 1 70 ? -13.185 2.258 -11.411 1.00 77.06 70 ASN A O 1
ATOM 541 N N . PRO A 1 71 ? -11.056 1.571 -11.139 1.00 68.56 71 PRO A N 1
ATOM 542 C CA . PRO A 1 71 ? -10.483 2.468 -12.144 1.00 68.56 71 PRO A CA 1
ATOM 543 C C . PRO A 1 71 ? -10.880 2.127 -13.594 1.00 68.56 71 PRO A C 1
ATOM 545 O O . PRO A 1 71 ? -10.406 2.779 -14.515 1.00 68.56 71 PRO A O 1
ATOM 548 N N . LYS A 1 72 ? -11.704 1.091 -13.830 1.00 62.84 72 LYS A N 1
ATOM 549 C CA . LYS A 1 72 ? -12.131 0.677 -15.181 1.00 62.84 72 LYS A CA 1
ATOM 550 C C . LYS A 1 72 ? -13.143 1.615 -15.853 1.00 62.84 72 LYS A C 1
ATOM 552 O O . LYS A 1 72 ? -13.328 1.486 -17.057 1.00 62.84 72 LYS A O 1
ATOM 557 N N . TYR A 1 73 ? -13.799 2.506 -15.111 1.00 50.16 73 TYR A N 1
ATOM 558 C CA . TYR A 1 73 ? -14.895 3.320 -15.637 1.00 50.16 73 TYR A CA 1
ATOM 559 C C . TYR A 1 73 ? -14.758 4.767 -15.163 1.00 50.16 73 TYR A C 1
ATOM 561 O O . TYR A 1 73 ? -15.160 5.086 -14.049 1.00 50.16 73 TYR A O 1
ATOM 569 N N . SER A 1 74 ? -14.207 5.589 -16.056 1.00 50.25 74 SER A N 1
ATOM 570 C CA . SER A 1 74 ? -14.325 7.051 -16.101 1.00 50.25 74 SER A CA 1
ATOM 571 C C . SER A 1 74 ? -13.573 7.851 -15.026 1.00 50.25 74 SER A C 1
ATOM 573 O O . SER A 1 74 ? -13.737 7.651 -13.826 1.00 50.25 74 SER A O 1
ATOM 575 N N . ASP A 1 75 ? -12.774 8.793 -15.530 1.00 55.47 75 ASP A N 1
ATOM 576 C CA . ASP A 1 75 ? -11.946 9.792 -14.847 1.00 55.47 75 ASP A CA 1
ATOM 577 C C . ASP A 1 75 ? -10.734 9.274 -14.050 1.00 55.47 75 ASP A C 1
ATOM 579 O O . ASP A 1 75 ? -10.764 8.191 -13.457 1.00 55.47 75 ASP A O 1
ATOM 583 N N . PRO A 1 76 ? -9.616 10.028 -14.029 1.00 62.81 76 PRO A N 1
ATOM 584 C CA . PRO A 1 76 ? -8.519 9.749 -13.114 1.00 62.81 76 PRO A CA 1
ATOM 585 C C . PRO A 1 76 ? -9.050 9.790 -11.676 1.00 62.81 76 PRO A C 1
ATOM 587 O O . PRO A 1 76 ? -9.355 10.844 -11.123 1.00 62.81 76 PRO A O 1
ATOM 590 N N . ILE A 1 77 ? -9.199 8.613 -11.064 1.00 71.62 77 ILE A N 1
ATOM 591 C CA . ILE A 1 77 ? -9.660 8.509 -9.683 1.00 71.62 77 ILE A CA 1
ATOM 592 C C . ILE A 1 77 ? -8.488 8.840 -8.762 1.00 71.62 77 ILE A C 1
ATOM 594 O O . ILE A 1 77 ? -7.559 8.044 -8.597 1.00 71.62 77 ILE A O 1
ATOM 598 N N . GLU A 1 78 ? -8.561 10.012 -8.143 1.00 76.94 78 GLU A N 1
ATOM 599 C CA . GLU A 1 78 ? -7.589 10.492 -7.163 1.00 76.94 78 GLU A CA 1
ATOM 600 C C . GLU A 1 78 ? -7.906 9.982 -5.745 1.00 76.94 78 GLU A C 1
ATOM 602 O O . GLU A 1 78 ? -9.067 9.941 -5.311 1.00 76.94 78 GLU A O 1
ATOM 607 N N . LEU A 1 79 ? -6.866 9.590 -5.001 1.00 80.12 79 LEU A N 1
ATOM 608 C CA . LEU A 1 79 ? -6.949 9.335 -3.563 1.00 80.12 79 LEU A CA 1
ATOM 609 C C . LEU A 1 79 ? -6.809 10.658 -2.809 1.00 80.12 79 LEU A C 1
ATOM 611 O O . LEU A 1 79 ? -5.725 11.224 -2.715 1.00 80.12 79 LEU A O 1
ATOM 615 N N . LYS A 1 80 ? -7.903 11.134 -2.214 1.00 80.00 80 LYS A N 1
ATOM 616 C CA . LYS A 1 80 ? -7.879 12.291 -1.312 1.00 80.00 80 LYS A CA 1
ATOM 617 C C . LYS A 1 80 ? -7.491 11.840 0.095 1.00 80.00 80 LYS A C 1
ATOM 619 O O . LYS A 1 80 ? -7.732 10.696 0.473 1.00 80.00 80 LYS A O 1
ATOM 624 N N . LYS A 1 81 ? -7.014 12.750 0.950 1.00 79.94 81 LYS A N 1
ATOM 625 C CA . LYS A 1 81 ? -6.714 12.441 2.367 1.00 79.94 81 LYS A CA 1
ATOM 626 C C . LYS A 1 81 ? -7.868 11.729 3.092 1.00 79.94 81 LYS A C 1
ATOM 628 O O . LYS A 1 81 ? -7.662 10.753 3.807 1.00 79.94 81 LYS A O 1
ATOM 633 N N . ARG A 1 82 ? -9.105 12.169 2.839 1.00 84.12 82 ARG A N 1
ATOM 634 C CA . ARG A 1 82 ? -10.334 11.549 3.372 1.00 84.12 82 ARG A CA 1
ATOM 635 C C . ARG A 1 82 ? -10.575 10.115 2.893 1.00 84.12 82 ARG A C 1
ATOM 637 O O . ARG A 1 82 ? -11.300 9.377 3.548 1.00 84.12 82 ARG A O 1
ATOM 644 N N . ASP A 1 83 ? -10.021 9.743 1.745 1.00 88.00 83 ASP A N 1
ATOM 645 C CA . ASP A 1 83 ? -10.079 8.382 1.222 1.00 88.00 83 ASP A CA 1
ATOM 646 C C . ASP A 1 83 ? -9.052 7.499 1.932 1.00 88.00 83 ASP A C 1
ATOM 648 O O . ASP A 1 83 ? -9.384 6.400 2.360 1.00 88.00 83 ASP A O 1
ATOM 652 N N . ILE A 1 84 ? -7.837 8.014 2.143 1.00 89.69 84 ILE A N 1
ATOM 653 C CA . ILE A 1 84 ? -6.770 7.313 2.874 1.00 89.69 84 ILE A CA 1
ATOM 654 C C . ILE A 1 84 ? -7.220 6.987 4.301 1.00 89.69 84 ILE A C 1
ATOM 656 O O . ILE A 1 84 ? -7.041 5.864 4.764 1.00 89.69 84 ILE A O 1
ATOM 660 N N . ALA A 1 85 ? -7.891 7.929 4.970 1.00 90.06 85 ALA A N 1
ATOM 661 C CA . ALA A 1 85 ? -8.448 7.722 6.307 1.00 90.06 85 ALA A CA 1
ATOM 662 C C . ALA A 1 85 ? -9.469 6.567 6.380 1.00 90.06 85 ALA A C 1
ATOM 664 O O . ALA A 1 85 ? -9.679 6.000 7.448 1.00 90.06 85 ALA A O 1
ATOM 665 N N . LYS A 1 86 ? -10.092 6.205 5.252 1.00 93.44 86 LYS A N 1
ATOM 666 C CA . LYS A 1 86 ? -11.083 5.124 5.148 1.00 93.44 86 LYS A CA 1
ATOM 667 C C . LYS A 1 86 ? -10.480 3.797 4.693 1.00 93.44 86 LYS A C 1
ATOM 669 O O . LYS A 1 86 ? -11.218 2.824 4.555 1.00 93.44 86 LYS A O 1
ATOM 674 N N . LEU A 1 87 ? -9.171 3.738 4.436 1.00 94.19 87 LEU A N 1
ATOM 675 C CA . LEU A 1 87 ? -8.534 2.494 4.025 1.00 94.19 87 LEU A CA 1
ATOM 676 C C . LEU A 1 87 ? -8.651 1.438 5.140 1.00 94.19 87 LEU A C 1
ATOM 678 O O . LEU A 1 87 ? -8.379 1.749 6.311 1.00 94.19 87 LEU A O 1
ATOM 682 N N . PRO A 1 88 ? -9.036 0.195 4.794 1.00 95.62 88 PRO A N 1
ATOM 683 C CA . PRO A 1 88 ? -9.086 -0.898 5.753 1.00 95.62 88 PRO A CA 1
ATOM 684 C C . PRO A 1 88 ? -7.694 -1.227 6.296 1.00 95.62 88 PRO A C 1
ATOM 686 O O . PRO A 1 88 ? -6.730 -1.377 5.540 1.00 95.62 88 PRO A O 1
ATOM 689 N N . CYS A 1 89 ? -7.595 -1.409 7.613 1.00 95.81 89 CYS A N 1
ATOM 690 C CA . CYS A 1 89 ? -6.329 -1.734 8.268 1.00 95.81 89 CYS A CA 1
ATOM 691 C C . CYS A 1 89 ? -5.733 -3.059 7.794 1.00 95.81 89 CYS A C 1
ATOM 693 O O . CYS A 1 89 ? -4.519 -3.169 7.640 1.00 95.81 89 CYS A O 1
ATOM 695 N N . GLN A 1 90 ? -6.580 -4.044 7.486 1.00 95.19 90 GLN A N 1
ATOM 696 C CA . GLN A 1 90 ? -6.136 -5.321 6.933 1.00 95.19 90 GLN A CA 1
ATOM 697 C C . GLN A 1 90 ? -5.365 -5.139 5.617 1.00 95.19 90 GLN A C 1
ATOM 699 O O . GLN A 1 90 ? -4.332 -5.776 5.412 1.00 95.19 90 GLN A O 1
ATOM 704 N N . ASP A 1 91 ? -5.850 -4.270 4.731 1.00 96.06 91 ASP A N 1
ATOM 705 C CA . ASP A 1 91 ? -5.223 -4.037 3.433 1.00 96.06 91 ASP A CA 1
ATOM 706 C C . ASP A 1 91 ? -3.943 -3.218 3.582 1.00 96.06 91 ASP A C 1
ATOM 708 O O . ASP A 1 91 ? -2.926 -3.561 2.979 1.00 96.06 91 ASP A O 1
ATOM 712 N N . LEU A 1 92 ? -3.956 -2.195 4.440 1.00 95.19 92 LEU A N 1
ATOM 713 C CA . LEU A 1 92 ? -2.769 -1.395 4.736 1.00 95.19 92 LEU A CA 1
ATOM 714 C C . LEU A 1 92 ? -1.630 -2.228 5.327 1.00 95.19 92 LEU A C 1
ATOM 716 O O . LEU A 1 92 ? -0.504 -2.109 4.856 1.00 95.19 92 LEU A O 1
ATOM 720 N N . ARG A 1 93 ? -1.910 -3.130 6.273 1.00 94.75 93 ARG A N 1
ATOM 721 C CA . ARG A 1 93 ? -0.885 -4.026 6.838 1.00 94.75 93 ARG A CA 1
ATOM 722 C C . ARG A 1 93 ? -0.329 -5.004 5.821 1.00 94.75 93 ARG A C 1
ATOM 724 O O . ARG A 1 93 ? 0.862 -5.294 5.841 1.00 94.75 93 ARG A O 1
ATOM 731 N N . LYS A 1 94 ? -1.169 -5.522 4.918 1.00 96.50 94 LYS A N 1
ATOM 732 C CA . LYS A 1 94 ? -0.686 -6.374 3.821 1.00 96.50 94 LYS A CA 1
ATOM 733 C C . LYS A 1 94 ? 0.289 -5.605 2.939 1.00 96.50 94 LYS A C 1
ATOM 735 O O . LYS A 1 94 ? 1.355 -6.127 2.635 1.00 96.50 94 LYS A O 1
ATOM 740 N N . ILE A 1 95 ? -0.056 -4.373 2.562 1.00 96.00 95 ILE A N 1
ATOM 741 C CA . ILE A 1 95 ? 0.824 -3.516 1.763 1.00 96.00 95 ILE A CA 1
ATOM 742 C C . ILE A 1 95 ? 2.123 -3.225 2.532 1.00 96.00 95 ILE A C 1
ATOM 744 O O . ILE A 1 95 ? 3.196 -3.467 1.990 1.00 96.00 95 ILE A O 1
ATOM 748 N N . GLU A 1 96 ? 2.041 -2.770 3.786 1.00 95.25 96 GLU A N 1
ATOM 749 C CA . GLU A 1 96 ? 3.203 -2.475 4.643 1.00 95.25 96 GLU A CA 1
ATOM 750 C C . GLU A 1 96 ? 4.134 -3.691 4.754 1.00 95.25 96 GLU A C 1
ATOM 752 O O . GLU A 1 96 ? 5.330 -3.576 4.493 1.00 95.25 96 GLU A O 1
ATOM 757 N N . LYS A 1 97 ? 3.586 -4.881 5.035 1.00 95.88 97 LYS A N 1
ATOM 758 C CA . LYS A 1 97 ? 4.346 -6.137 5.123 1.00 95.88 97 LYS A CA 1
ATOM 759 C C . LYS A 1 97 ? 5.074 -6.474 3.823 1.00 95.88 97 LYS A C 1
ATOM 761 O O . LYS A 1 97 ? 6.199 -6.961 3.866 1.00 95.88 97 LYS A O 1
ATOM 766 N N . ILE A 1 98 ? 4.442 -6.231 2.676 1.00 97.31 98 ILE A N 1
ATOM 767 C CA . ILE A 1 98 ? 5.037 -6.496 1.361 1.00 97.31 98 ILE A CA 1
ATOM 768 C C . ILE A 1 98 ? 6.173 -5.503 1.057 1.00 97.31 98 ILE A C 1
ATOM 770 O O . ILE A 1 98 ? 7.193 -5.898 0.500 1.00 97.31 98 ILE A O 1
ATOM 774 N N . TRP A 1 99 ? 6.032 -4.235 1.452 1.00 96.25 99 TRP A N 1
ATOM 775 C CA . TRP A 1 99 ? 7.074 -3.213 1.289 1.00 96.25 99 TRP A CA 1
ATOM 776 C C . TRP A 1 99 ? 8.211 -3.329 2.317 1.00 96.25 99 TRP A C 1
ATOM 778 O O . TRP A 1 99 ? 9.329 -2.894 2.037 1.00 96.25 99 TRP A O 1
ATOM 788 N N . HIS A 1 100 ? 7.962 -3.943 3.478 1.00 95.38 100 HIS A N 1
ATOM 789 C CA . HIS A 1 100 ? 8.902 -4.006 4.601 1.00 95.38 100 HIS A CA 1
ATOM 790 C C . HIS A 1 100 ? 10.335 -4.427 4.239 1.00 95.38 100 HIS A C 1
ATOM 792 O O . HIS A 1 100 ? 11.260 -3.693 4.591 1.00 95.38 100 HIS A O 1
ATOM 798 N N . PRO A 1 101 ? 10.558 -5.506 3.466 1.00 95.94 101 PRO A N 1
ATOM 799 C CA . PRO A 1 101 ? 11.908 -5.939 3.101 1.00 95.94 101 PRO A CA 1
ATOM 800 C C . PRO A 1 101 ? 12.673 -4.954 2.204 1.00 95.94 101 PRO A C 1
ATOM 802 O O . PRO A 1 101 ? 13.887 -5.066 2.074 1.00 95.94 101 PRO A O 1
ATOM 805 N N . TYR A 1 102 ? 11.978 -4.013 1.559 1.00 93.81 102 TYR A N 1
ATOM 806 C CA . TYR A 1 102 ? 12.545 -3.131 0.536 1.00 93.81 102 TYR A CA 1
ATOM 807 C C . TYR A 1 102 ? 12.747 -1.697 1.027 1.00 93.81 102 TYR A C 1
ATOM 809 O O . TYR A 1 102 ? 13.649 -1.009 0.557 1.00 93.81 102 TYR A O 1
ATOM 817 N N . THR A 1 103 ? 11.898 -1.233 1.946 1.00 88.75 103 THR A N 1
ATOM 818 C CA . THR A 1 103 ? 11.847 0.172 2.390 1.00 88.75 103 THR A CA 1
ATOM 819 C C . THR A 1 103 ? 11.574 0.317 3.889 1.00 88.75 103 THR A C 1
ATOM 821 O O . THR A 1 103 ? 11.120 1.369 4.342 1.00 88.75 103 THR A O 1
ATOM 824 N N . GLN A 1 104 ? 11.774 -0.752 4.668 1.00 84.25 104 GLN A N 1
ATOM 825 C CA . GLN A 1 104 ? 11.407 -0.818 6.092 1.00 84.25 104 GLN A CA 1
ATOM 826 C C . GLN A 1 104 ? 9.917 -0.522 6.348 1.00 84.25 104 GLN A C 1
ATOM 828 O O . GLN A 1 104 ? 9.516 -0.130 7.436 1.00 84.25 104 GLN A O 1
ATOM 833 N N . GLY A 1 105 ? 9.075 -0.732 5.334 1.00 75.94 105 GLY A N 1
ATOM 834 C CA . GLY A 1 105 ? 7.618 -0.605 5.413 1.00 75.94 105 GLY A CA 1
ATOM 835 C C . GLY A 1 105 ? 7.117 0.745 4.915 1.00 75.94 105 GLY A C 1
ATOM 836 O O . GLY A 1 105 ? 5.912 0.932 4.767 1.00 75.94 105 GLY A O 1
ATOM 837 N N . THR A 1 106 ? 8.026 1.666 4.584 1.00 81.88 106 THR A N 1
ATOM 838 C CA . THR A 1 106 ? 7.662 2.988 4.076 1.00 81.88 106 THR A CA 1
ATOM 839 C C . THR A 1 106 ? 7.260 2.909 2.609 1.00 81.88 106 THR A C 1
ATOM 841 O O . THR A 1 106 ? 8.017 2.447 1.756 1.00 81.88 106 THR A O 1
ATOM 844 N N . ILE A 1 107 ? 6.064 3.387 2.288 1.00 83.94 107 ILE A N 1
ATOM 845 C CA . ILE A 1 107 ? 5.569 3.433 0.913 1.00 83.94 107 ILE A CA 1
ATOM 846 C C . ILE A 1 107 ? 5.845 4.831 0.368 1.00 83.94 107 ILE A C 1
ATOM 848 O O . ILE A 1 107 ? 5.282 5.806 0.861 1.00 83.94 107 ILE A O 1
ATOM 852 N N . HIS A 1 108 ? 6.696 4.931 -0.650 1.00 79.38 108 HIS A N 1
ATOM 853 C CA . HIS A 1 108 ? 7.053 6.205 -1.271 1.00 79.38 108 HIS A CA 1
ATOM 854 C C . HIS A 1 108 ? 6.339 6.371 -2.609 1.00 79.38 108 HIS A C 1
ATOM 856 O O . HIS A 1 108 ? 6.520 5.552 -3.503 1.00 79.38 108 HIS A O 1
ATOM 862 N N . PHE A 1 109 ? 5.587 7.457 -2.780 1.00 78.38 109 PHE A N 1
ATOM 863 C CA . PHE A 1 109 ? 4.978 7.804 -4.066 1.00 78.38 109 PHE A CA 1
ATOM 864 C C . PHE A 1 109 ? 5.778 8.907 -4.751 1.00 78.38 109 PHE A C 1
ATOM 866 O O . PHE A 1 109 ? 5.812 10.040 -4.273 1.00 78.38 109 PHE A O 1
ATOM 873 N N . ARG A 1 110 ? 6.419 8.586 -5.882 1.00 72.06 110 ARG A N 1
ATOM 874 C CA . ARG A 1 110 ? 7.182 9.567 -6.676 1.00 72.06 110 ARG A CA 1
ATOM 875 C C . ARG A 1 110 ? 6.361 10.184 -7.798 1.00 72.06 110 ARG A C 1
ATOM 877 O O . ARG A 1 110 ? 6.624 11.310 -8.215 1.00 72.06 110 ARG A O 1
ATOM 884 N N . ASN A 1 111 ? 5.374 9.453 -8.311 1.00 67.44 111 ASN A N 1
ATOM 885 C CA . ASN A 1 111 ? 4.550 9.938 -9.407 1.00 67.44 111 ASN A CA 1
ATOM 886 C C . ASN A 1 111 ? 3.592 11.026 -8.912 1.00 67.44 111 ASN A C 1
ATOM 888 O O . ASN A 1 111 ? 2.695 10.750 -8.114 1.00 67.44 111 ASN A O 1
ATOM 892 N N . LYS A 1 112 ? 3.750 12.248 -9.437 1.00 62.91 112 LYS A N 1
ATOM 893 C CA . LYS A 1 112 ? 2.873 13.367 -9.092 1.00 62.91 112 LYS A CA 1
ATOM 894 C C . LYS A 1 112 ? 1.401 13.038 -9.353 1.00 62.91 112 LYS A C 1
ATOM 896 O O . LYS A 1 112 ? 0.584 13.453 -8.552 1.00 62.91 112 LYS A O 1
ATOM 901 N N . ILE A 1 113 ? 1.070 12.212 -10.362 1.00 63.66 113 ILE A N 1
ATOM 902 C CA . ILE A 1 113 ? -0.309 11.755 -10.661 1.00 63.66 113 ILE A CA 1
ATOM 903 C C . ILE A 1 113 ? -0.987 11.110 -9.445 1.00 63.66 113 ILE A C 1
ATOM 905 O O . ILE A 1 113 ? -2.181 11.279 -9.242 1.00 63.66 113 ILE A O 1
ATOM 909 N N . MET A 1 114 ? -0.222 10.418 -8.601 1.00 68.38 114 MET A N 1
ATOM 910 C CA . MET A 1 114 ? -0.725 9.780 -7.378 1.00 68.38 114 MET A CA 1
ATOM 911 C C . MET A 1 114 ? -0.739 10.737 -6.172 1.00 68.38 114 MET A C 1
ATOM 913 O O . MET A 1 114 ? -1.153 10.347 -5.088 1.00 68.38 114 MET A O 1
ATOM 917 N N . SER A 1 115 ? -0.250 11.965 -6.352 1.00 58.84 115 SER A N 1
ATOM 918 C CA . SER A 1 115 ? 0.086 12.940 -5.308 1.00 58.84 115 SER A CA 1
ATOM 919 C C . SER A 1 115 ? -0.506 14.340 -5.569 1.00 58.84 115 SER A C 1
ATOM 921 O O . SER A 1 115 ? -0.290 15.255 -4.777 1.00 58.84 115 SER A O 1
ATOM 923 N N . TRP A 1 116 ? -1.246 14.562 -6.663 1.00 48.09 116 TRP A N 1
ATOM 924 C CA . TRP A 1 116 ? -1.782 15.892 -6.964 1.00 48.09 116 TRP A CA 1
ATOM 925 C C . TRP A 1 116 ? -2.993 16.206 -6.084 1.00 48.09 116 TRP A C 1
ATOM 927 O O . TRP A 1 116 ? -4.088 15.716 -6.325 1.00 48.09 116 TRP A O 1
ATOM 937 N N . GLN A 1 117 ? -2.807 17.086 -5.103 1.00 48.03 117 GLN A N 1
ATOM 938 C CA . GLN A 1 117 ? -3.650 18.272 -4.940 1.00 48.03 117 GLN A CA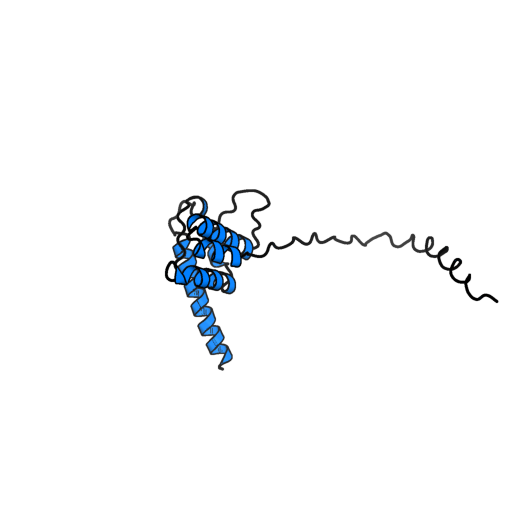 1
ATOM 939 C C . GLN A 1 117 ? -2.978 19.302 -4.020 1.00 48.03 117 GLN A C 1
ATOM 941 O O . GLN A 1 117 ? -2.091 18.982 -3.235 1.00 48.03 117 GLN A O 1
ATOM 946 N N . ASN A 1 118 ? -3.419 20.547 -4.190 1.00 47.44 118 ASN A N 1
ATOM 947 C CA . ASN A 1 118 ? -2.879 21.846 -3.772 1.00 47.44 118 ASN A CA 1
ATOM 948 C C . ASN A 1 118 ? -2.718 22.100 -2.253 1.00 47.44 118 ASN A C 1
ATOM 950 O O . ASN A 1 118 ? -2.648 23.250 -1.846 1.00 47.44 118 ASN A O 1
ATOM 954 N N . ASP A 1 119 ? -2.655 21.059 -1.425 1.00 48.28 119 ASP A N 1
ATOM 955 C CA . ASP A 1 119 ? -2.370 21.162 0.006 1.00 48.28 119 ASP A CA 1
ATOM 956 C C . ASP A 1 119 ? -1.440 20.017 0.401 1.00 48.28 119 ASP A C 1
ATOM 958 O O . ASP A 1 119 ? -1.805 18.839 0.396 1.00 48.28 119 ASP A O 1
ATOM 962 N N . GLN A 1 120 ? -0.196 20.373 0.707 1.00 45.44 120 GLN A N 1
ATOM 963 C CA . GLN A 1 120 ? 0.857 19.446 1.096 1.00 45.44 120 GLN A CA 1
ATOM 964 C C . GLN A 1 120 ? 0.505 18.725 2.404 1.00 45.44 120 GLN A C 1
ATOM 966 O O . GLN A 1 120 ? 0.853 19.165 3.496 1.00 45.44 120 GLN A O 1
ATOM 971 N N . GLN A 1 121 ? -0.097 17.544 2.270 1.00 54.75 121 GLN A N 1
ATOM 972 C CA . GLN A 1 121 ? 0.277 16.365 3.045 1.00 54.75 121 GLN A CA 1
ATOM 973 C C . GLN A 1 121 ? 0.447 15.192 2.076 1.00 54.75 121 GLN A C 1
ATOM 975 O O . GLN A 1 121 ? -0.516 14.687 1.505 1.00 54.75 121 GLN A O 1
ATOM 980 N N . ASN A 1 122 ? 1.710 14.810 1.870 1.00 76.19 122 ASN A N 1
ATOM 981 C CA . ASN A 1 122 ? 2.158 13.703 1.028 1.00 76.19 122 ASN A CA 1
ATOM 982 C C . ASN A 1 122 ? 1.301 12.441 1.269 1.00 76.19 122 ASN A C 1
ATOM 984 O O . ASN A 1 122 ? 1.085 12.054 2.415 1.00 76.19 122 ASN A O 1
ATOM 988 N N . LEU A 1 123 ? 0.857 11.761 0.204 1.00 79.06 123 LEU A N 1
ATOM 989 C CA . LEU A 1 123 ? 0.145 10.472 0.276 1.00 79.06 123 LEU A CA 1
ATOM 990 C C . LEU A 1 123 ? 0.828 9.499 1.259 1.00 79.06 123 LEU A C 1
ATOM 992 O O . LEU A 1 123 ? 0.162 8.856 2.067 1.00 79.06 123 LEU A O 1
ATOM 996 N N . SER A 1 124 ? 2.161 9.480 1.261 1.00 83.56 124 SER A N 1
ATOM 997 C CA . SER A 1 124 ? 2.987 8.681 2.172 1.00 83.56 124 SER A CA 1
ATOM 998 C C . SER A 1 124 ? 2.738 9.021 3.651 1.00 83.56 124 SER A C 1
ATOM 1000 O O . SER A 1 124 ? 2.580 8.113 4.461 1.00 83.56 124 SER A O 1
ATOM 1002 N N . SER A 1 125 ? 2.639 10.305 4.023 1.00 84.62 125 SER A N 1
ATOM 1003 C CA . SER A 1 125 ? 2.420 10.707 5.424 1.00 84.62 125 SER A CA 1
ATOM 1004 C C . SER A 1 125 ? 1.006 10.392 5.901 1.00 84.62 125 SER A C 1
ATOM 1006 O O . SER A 1 125 ? 0.819 9.937 7.027 1.00 84.62 125 SER A O 1
ATOM 1008 N N . ALA A 1 126 ? 0.006 10.566 5.037 1.00 87.44 126 ALA A N 1
ATOM 1009 C CA . ALA A 1 126 ? -1.364 10.176 5.346 1.00 87.44 126 ALA A CA 1
ATOM 1010 C C . ALA A 1 126 ? -1.499 8.652 5.519 1.00 87.44 126 ALA A C 1
ATOM 1012 O O . ALA A 1 126 ? -2.259 8.199 6.376 1.00 87.44 126 ALA A O 1
ATOM 1013 N N . ILE A 1 127 ? -0.742 7.861 4.751 1.00 89.38 127 ILE A N 1
ATOM 1014 C CA . ILE A 1 127 ? -0.692 6.405 4.923 1.00 89.38 127 ILE A CA 1
ATOM 1015 C C . ILE A 1 127 ? -0.014 6.0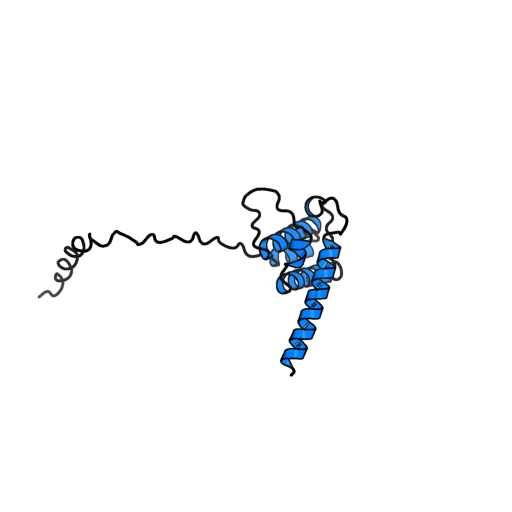25 6.238 1.00 89.38 127 ILE A C 1
ATOM 1017 O O . ILE A 1 127 ? -0.568 5.202 6.958 1.00 89.38 127 ILE A O 1
ATOM 1021 N N . ILE A 1 128 ? 1.126 6.639 6.576 1.00 89.88 128 ILE A N 1
ATOM 1022 C CA . ILE A 1 128 ? 1.810 6.413 7.862 1.00 89.88 128 ILE A CA 1
ATOM 1023 C C . ILE A 1 128 ? 0.856 6.716 9.020 1.00 89.88 128 ILE A C 1
ATOM 1025 O O . ILE A 1 128 ? 0.614 5.858 9.862 1.00 89.88 128 ILE A O 1
ATOM 1029 N N . SER A 1 129 ? 0.207 7.883 8.994 1.00 91.62 129 SER A N 1
ATOM 1030 C CA . SER A 1 129 ? -0.770 8.263 10.016 1.00 91.62 129 SER A CA 1
ATOM 1031 C C . SER A 1 129 ? -1.915 7.252 10.128 1.00 91.62 129 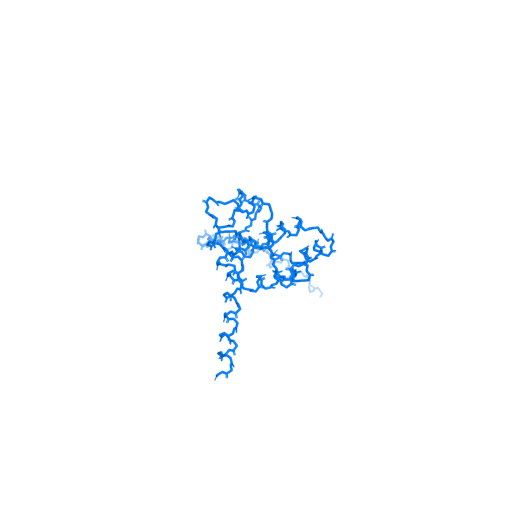SER A C 1
ATOM 1033 O O . SER A 1 129 ? -2.327 6.903 11.235 1.00 91.62 129 SER A O 1
ATOM 1035 N N . ARG A 1 130 ? -2.422 6.729 9.003 1.00 93.88 130 ARG A N 1
ATOM 1036 C CA . ARG A 1 130 ? -3.466 5.700 9.040 1.00 93.88 130 ARG A CA 1
ATOM 1037 C C . ARG A 1 130 ? -2.943 4.358 9.565 1.00 93.88 130 ARG A C 1
ATOM 1039 O O . ARG A 1 130 ? -3.667 3.708 10.314 1.00 93.88 130 ARG A O 1
ATOM 1046 N N . LEU A 1 131 ? -1.722 3.953 9.214 1.00 93.75 131 LEU A N 1
ATOM 1047 C CA . LEU A 1 131 ? -1.070 2.744 9.733 1.00 93.75 131 LEU A CA 1
ATOM 1048 C C . LEU A 1 131 ? -0.881 2.807 11.254 1.00 93.75 131 LEU A C 1
ATOM 1050 O O . LEU A 1 131 ? -1.156 1.821 11.938 1.00 93.75 131 LEU A O 1
ATOM 1054 N N . ASP A 1 132 ? -0.502 3.964 11.796 1.00 94.38 132 ASP A N 1
ATOM 1055 C CA . ASP A 1 132 ? -0.370 4.155 13.243 1.00 94.38 132 ASP A CA 1
ATOM 1056 C C . ASP A 1 132 ? -1.713 3.991 13.958 1.00 94.38 132 ASP A C 1
ATOM 1058 O O . ASP A 1 132 ? -1.808 3.267 14.952 1.00 94.38 132 ASP A O 1
ATOM 1062 N N . ILE A 1 133 ? -2.783 4.571 13.404 1.00 95.38 133 ILE A N 1
ATOM 1063 C CA . ILE A 1 133 ? -4.144 4.366 13.916 1.00 95.38 133 ILE A CA 1
ATOM 1064 C C . ILE A 1 133 ? -4.510 2.876 13.871 1.00 95.38 133 ILE A C 1
ATOM 1066 O O . ILE A 1 133 ? -5.005 2.336 14.858 1.00 95.38 133 ILE A O 1
ATOM 1070 N N . CYS A 1 134 ? -4.205 2.183 12.771 1.00 95.19 134 CYS A N 1
ATOM 1071 C CA . CYS A 1 134 ? -4.445 0.747 12.649 1.00 95.19 134 CYS A CA 1
ATOM 1072 C C . CYS A 1 134 ? -3.704 -0.085 13.703 1.00 95.19 134 CYS A C 1
ATOM 1074 O O . CYS A 1 134 ? -4.217 -1.119 14.126 1.00 95.19 134 CYS A O 1
ATOM 1076 N N . ARG A 1 135 ? -2.504 0.328 14.119 1.00 94.44 135 ARG A N 1
ATOM 1077 C CA . ARG A 1 135 ? -1.732 -0.348 15.171 1.00 94.44 135 ARG A CA 1
ATOM 1078 C C . ARG A 1 135 ? -2.342 -0.106 16.557 1.00 94.44 135 ARG A C 1
ATOM 1080 O O . ARG A 1 135 ? -2.401 -1.023 17.368 1.00 94.44 135 ARG A O 1
ATOM 1087 N N . ILE A 1 136 ? -2.864 1.095 16.812 1.00 94.62 136 ILE A N 1
ATOM 1088 C CA . ILE A 1 136 ? -3.598 1.411 18.049 1.00 94.62 136 ILE A CA 1
ATOM 1089 C C . ILE A 1 136 ? -4.903 0.604 18.140 1.00 94.62 136 ILE A C 1
ATOM 1091 O O . ILE A 1 136 ? -5.234 0.095 19.211 1.00 94.62 136 ILE A O 1
ATOM 1095 N N . GLU A 1 137 ? -5.637 0.472 17.030 1.00 93.50 137 GLU A N 1
ATOM 1096 C CA . GLU A 1 137 ? -6.856 -0.347 16.952 1.00 93.50 137 GLU A CA 1
ATOM 1097 C C . GLU A 1 137 ? -6.575 -1.815 17.337 1.00 93.50 137 GLU A C 1
ATOM 1099 O O . GLU A 1 137 ? -7.344 -2.403 18.095 1.00 93.50 137 GLU A O 1
ATOM 1104 N N . ASP A 1 138 ? -5.444 -2.389 16.910 1.00 90.38 138 ASP A N 1
ATOM 1105 C CA . ASP A 1 138 ? -5.055 -3.755 17.302 1.00 90.38 138 ASP A CA 1
ATOM 1106 C C . ASP A 1 138 ? -4.809 -3.915 18.790 1.00 90.38 138 ASP A C 1
ATOM 1108 O O . ASP A 1 138 ? -5.242 -4.905 19.381 1.00 90.38 138 ASP A O 1
ATOM 1112 N N . ILE A 1 139 ? -4.085 -2.967 19.387 1.00 91.44 139 ILE A N 1
ATOM 1113 C CA . ILE A 1 139 ? -3.748 -3.019 20.809 1.00 91.44 139 ILE A CA 1
ATOM 1114 C C . ILE A 1 139 ? -5.043 -3.020 21.619 1.00 91.44 139 ILE A C 1
ATOM 1116 O O . ILE A 1 139 ? -5.225 -3.883 22.474 1.00 91.44 139 ILE A O 1
ATOM 1120 N N . LYS A 1 140 ? -5.980 -2.123 21.284 1.00 91.56 140 LYS A N 1
ATOM 1121 C CA . LYS A 1 140 ? -7.294 -2.046 21.938 1.00 91.56 140 LYS A CA 1
ATOM 1122 C C . LYS A 1 140 ? -8.086 -3.345 21.799 1.00 91.56 140 LYS A C 1
ATOM 1124 O O . LYS A 1 140 ? -8.603 -3.854 22.793 1.00 91.56 140 LYS A O 1
ATOM 1129 N N . ASN A 1 141 ? -8.146 -3.904 20.592 1.00 88.38 141 ASN A N 1
ATOM 1130 C CA . ASN A 1 141 ? -8.865 -5.154 20.345 1.00 88.38 141 ASN A CA 1
ATOM 1131 C C . ASN A 1 141 ? -8.222 -6.339 21.081 1.00 88.38 141 ASN A C 1
ATOM 1133 O O . ASN A 1 141 ? -8.929 -7.192 21.605 1.00 88.38 141 ASN A O 1
ATOM 1137 N N . SER A 1 142 ? -6.892 -6.367 21.182 1.00 85.94 142 SER A N 1
ATOM 1138 C CA . SER A 1 142 ? -6.161 -7.403 21.919 1.00 85.94 142 SER A CA 1
ATOM 1139 C C . SER A 1 142 ? -6.400 -7.295 23.426 1.00 85.94 142 SER A C 1
ATOM 1141 O O . SER A 1 142 ? -6.579 -8.309 24.090 1.00 85.94 142 SER A O 1
ATOM 1143 N N . THR A 1 143 ? -6.457 -6.077 23.978 1.00 84.00 143 THR A N 1
ATOM 1144 C CA . THR A 1 143 ? -6.780 -5.868 25.399 1.00 84.00 143 THR A CA 1
ATOM 1145 C C . THR A 1 143 ? -8.225 -6.226 25.736 1.00 84.00 143 THR A C 1
ATOM 1147 O O . THR A 1 143 ? -8.466 -6.761 26.809 1.00 84.00 143 THR A O 1
ATOM 1150 N N . ALA A 1 144 ? -9.168 -5.986 24.819 1.00 76.12 144 ALA A N 1
ATOM 1151 C CA . ALA A 1 144 ? -10.582 -6.307 25.016 1.00 76.12 144 ALA A CA 1
ATOM 1152 C C . ALA A 1 144 ? -10.887 -7.813 24.931 1.00 76.12 144 ALA A C 1
ATOM 1154 O O . ALA A 1 144 ? -11.881 -8.256 25.486 1.00 76.12 144 ALA A O 1
ATOM 1155 N N . LEU A 1 145 ? -10.053 -8.599 24.241 1.00 69.56 145 LEU A N 1
ATOM 1156 C CA . LEU A 1 145 ? -10.178 -10.062 24.175 1.00 69.56 145 LEU A CA 1
ATOM 1157 C C . LEU A 1 145 ? -9.570 -10.780 25.392 1.00 69.56 145 LEU A C 1
ATOM 1159 O O . LEU A 1 145 ? -9.828 -11.963 25.588 1.00 69.56 145 LEU A O 1
ATOM 1163 N N . ASN A 1 146 ? -8.753 -10.076 26.179 1.00 62.56 146 ASN A N 1
ATOM 1164 C CA . ASN A 1 146 ? -8.082 -10.596 27.373 1.00 62.56 146 ASN A CA 1
ATOM 1165 C C . ASN A 1 146 ? -8.770 -10.155 28.685 1.00 62.56 146 ASN A C 1
ATOM 1167 O O . ASN A 1 146 ? -8.196 -10.344 29.758 1.00 62.56 146 ASN A O 1
ATOM 1171 N N . GLN A 1 147 ? -9.955 -9.539 28.595 1.00 52.75 147 GLN A N 1
ATOM 1172 C CA . GLN A 1 147 ? -10.844 -9.174 29.705 1.00 52.75 147 GLN A CA 1
ATOM 1173 C C . GLN A 1 147 ? -12.127 -9.997 29.618 1.00 52.75 147 GLN A C 1
ATOM 1175 O O . GLN A 1 147 ? -12.630 -10.382 30.694 1.00 52.75 147 GLN A O 1
#

Radius of gyration: 26.46 Å; chains: 1; bounding box: 66×77×53 Å

Sequence (147 aa):
MGNREKVIVSLGVIASITSLVIGMARTATVSEKTRVKPDYERLAHLLSAKQFTKAELQTYRIMLLALGKNPKYSDPIELKKRDIAKLPCQDLRKIEKIWHPYTQGTIHFRNKIMSWQNDQQNLSSAIISRLDICRIEDIKNSTALNQ

pLDDT: mean 76.18, std 19.37, range [38.81, 98.38]